Protein AF-A0A9E2AEK9-F1 (afdb_monomer)

Mean predicted aligned error: 6.86 Å

Sequence (95 aa):
GICYMVDDKMCVGTMINKESGEPYLMARIGEELFIKNQHRKGCALMNFTGRPMKGFAFITPVGMDSDEDLAFWIDQALAYNPLAKKSKKRAKKKS

Radius of gyration: 13.86 Å; Cα contacts (8 Å, |Δi|>4): 154; chains: 1; bounding box: 45×31×32 Å

Structure (mmCIF, N/CA/C/O backbone):
data_AF-A0A9E2AEK9-F1
#
_entry.id   AF-A0A9E2AEK9-F1
#
loop_
_atom_site.group_PDB
_atom_site.id
_atom_site.type_symbol
_atom_site.label_atom_id
_atom_site.label_alt_id
_atom_site.label_comp_id
_atom_site.label_asym_id
_atom_site.label_entity_id
_atom_site.label_seq_id
_atom_site.pdbx_PDB_ins_code
_atom_site.Cartn_x
_atom_site.Cartn_y
_atom_site.Cartn_z
_atom_site.occupancy
_atom_site.B_iso_or_equiv
_atom_site.auth_seq_id
_atom_site.auth_comp_id
_atom_site.aut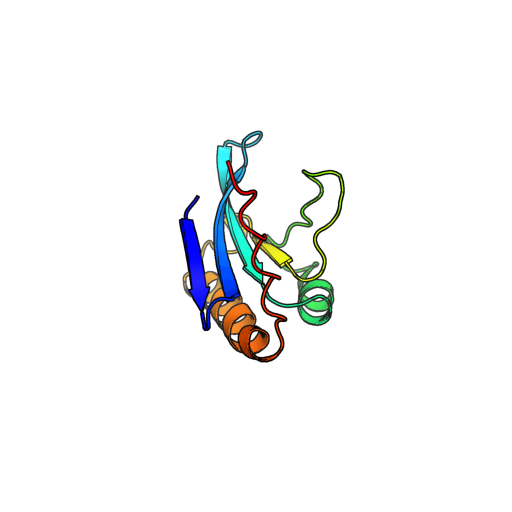h_asym_id
_atom_site.auth_atom_id
_atom_site.pdbx_PDB_model_num
ATOM 1 N N . GLY A 1 1 ? -11.006 1.931 -11.838 1.00 74.69 1 GLY A N 1
ATOM 2 C CA . GLY A 1 1 ? -10.275 1.276 -10.745 1.00 74.69 1 GLY A CA 1
ATOM 3 C C . GLY A 1 1 ? -11.246 0.534 -9.858 1.00 74.69 1 GLY A C 1
ATOM 4 O O . GLY A 1 1 ? -12.397 0.955 -9.793 1.00 74.69 1 GLY A O 1
ATOM 5 N N . ILE A 1 2 ? -10.809 -0.556 -9.229 1.00 85.31 2 ILE A N 1
ATOM 6 C CA . ILE A 1 2 ? -11.618 -1.385 -8.321 1.00 85.31 2 ILE A CA 1
ATOM 7 C C . ILE A 1 2 ? -11.159 -1.117 -6.886 1.00 85.31 2 ILE A C 1
ATOM 9 O O . ILE A 1 2 ? -9.981 -0.877 -6.657 1.00 85.31 2 ILE A O 1
ATOM 13 N N . CYS A 1 3 ? -12.073 -1.127 -5.920 1.00 88.88 3 CYS A N 1
ATOM 14 C CA . CYS A 1 3 ? -11.762 -0.890 -4.513 1.00 88.88 3 CYS A CA 1
ATOM 15 C C . CYS A 1 3 ? -12.240 -2.073 -3.671 1.00 88.88 3 CYS A C 1
ATOM 17 O O . CYS A 1 3 ? -13.402 -2.465 -3.772 1.00 88.88 3 CYS A O 1
ATOM 19 N N . TYR A 1 4 ? -11.355 -2.602 -2.832 1.00 90.12 4 TYR A N 1
ATOM 20 C CA . TYR A 1 4 ? -11.619 -3.711 -1.929 1.00 90.12 4 TYR A CA 1
ATOM 21 C C . TYR A 1 4 ? -11.737 -3.201 -0.497 1.00 90.12 4 TYR A C 1
ATOM 23 O O . TYR A 1 4 ? -10.854 -2.520 0.042 1.00 90.12 4 TYR A O 1
ATOM 31 N N . MET A 1 5 ? -12.866 -3.540 0.112 1.00 89.44 5 MET A N 1
ATOM 32 C CA . MET A 1 5 ? -13.236 -3.105 1.449 1.00 89.44 5 MET A CA 1
ATOM 33 C C . MET A 1 5 ? -13.178 -4.296 2.405 1.00 89.44 5 MET A C 1
ATOM 35 O O . MET A 1 5 ? -13.718 -5.353 2.096 1.00 89.44 5 MET A O 1
ATOM 39 N N . VAL A 1 6 ? -12.583 -4.104 3.579 1.00 88.62 6 VAL A N 1
ATOM 40 C CA . VAL A 1 6 ? -12.556 -5.072 4.683 1.00 88.62 6 VAL A CA 1
ATOM 41 C C . VAL A 1 6 ? -13.051 -4.350 5.934 1.00 88.62 6 VAL 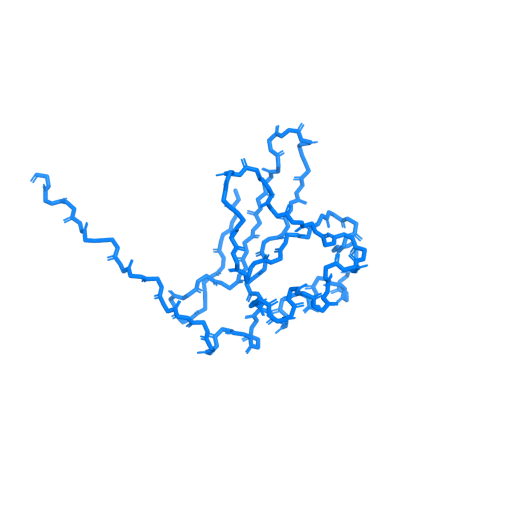A C 1
ATOM 43 O O . VAL A 1 6 ? -12.568 -3.267 6.258 1.00 88.62 6 VAL A O 1
ATOM 46 N N . ASP A 1 7 ? -14.057 -4.886 6.623 1.00 87.19 7 ASP A N 1
ATOM 47 C CA . ASP A 1 7 ? -14.696 -4.244 7.787 1.00 87.19 7 ASP A CA 1
ATOM 48 C C . ASP A 1 7 ? -15.229 -2.818 7.523 1.00 87.19 7 ASP A C 1
ATOM 50 O O . ASP A 1 7 ? -15.093 -1.923 8.361 1.00 87.19 7 ASP A O 1
ATOM 54 N N . ASP A 1 8 ? -15.822 -2.568 6.349 1.00 84.62 8 ASP A N 1
ATOM 55 C CA . ASP A 1 8 ? -16.225 -1.230 5.865 1.00 84.62 8 ASP A CA 1
ATOM 56 C C . ASP A 1 8 ? -15.071 -0.215 5.739 1.00 84.62 8 ASP A C 1
ATOM 58 O O . ASP A 1 8 ? -15.294 1.001 5.693 1.00 84.62 8 ASP A O 1
ATOM 62 N N . LYS A 1 9 ? -13.823 -0.681 5.699 1.00 85.75 9 LYS A N 1
ATOM 63 C CA . LYS A 1 9 ? -12.632 0.147 5.507 1.00 85.75 9 LYS A CA 1
ATOM 64 C C . LYS A 1 9 ? -11.998 -0.214 4.177 1.00 85.75 9 LYS A C 1
ATOM 66 O O . LYS A 1 9 ? -11.893 -1.383 3.834 1.00 85.75 9 LYS A O 1
ATOM 71 N N . MET A 1 10 ? -11.554 0.792 3.434 1.00 86.88 10 MET A N 1
ATOM 72 C CA . MET A 1 10 ? -10.760 0.532 2.238 1.00 86.88 10 MET A CA 1
ATOM 73 C C . MET A 1 10 ? -9.420 -0.074 2.656 1.00 86.88 10 MET A C 1
ATOM 75 O O . MET A 1 10 ? -8.725 0.523 3.485 1.00 86.88 10 MET A O 1
ATOM 79 N N . CYS A 1 11 ? -9.119 -1.249 2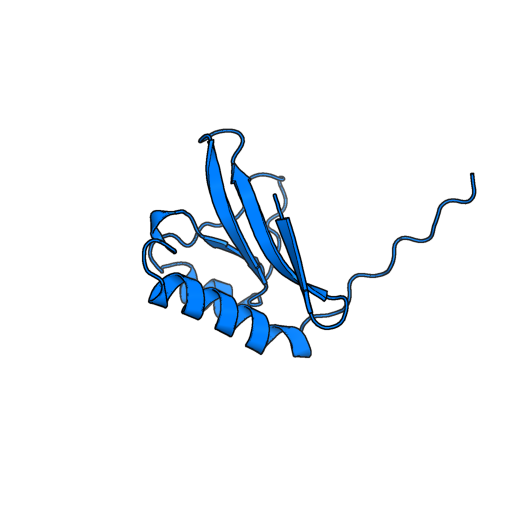.106 1.00 90.56 11 CYS A N 1
ATOM 80 C CA . CYS A 1 11 ? -7.901 -2.006 2.374 1.00 90.56 11 CYS A CA 1
ATOM 81 C C . CYS A 1 11 ? -6.940 -1.882 1.186 1.00 90.56 11 CYS A C 1
ATOM 83 O O . CYS A 1 11 ? -5.839 -1.351 1.337 1.00 90.56 11 CYS A O 1
ATOM 85 N N . VAL A 1 12 ? -7.396 -2.258 -0.013 1.00 92.06 12 VAL A N 1
ATOM 86 C CA . VAL A 1 12 ? -6.628 -2.125 -1.258 1.00 92.06 12 VAL A CA 1
ATOM 87 C C . VAL A 1 12 ? -7.517 -1.637 -2.398 1.00 92.06 12 VAL A C 1
ATOM 89 O O . VAL A 1 12 ? -8.730 -1.834 -2.389 1.00 92.06 12 VAL A O 1
ATOM 92 N N . GLY A 1 13 ? -6.935 -1.002 -3.407 1.00 91.25 13 GLY A N 1
ATOM 93 C CA . GLY A 1 13 ? -7.648 -0.601 -4.611 1.00 91.25 13 GLY A CA 1
ATOM 94 C C . GLY A 1 13 ? -6.726 -0.535 -5.815 1.00 91.25 13 GLY A C 1
ATOM 95 O O . GLY A 1 13 ? -5.556 -0.214 -5.689 1.00 91.25 13 GLY A O 1
ATOM 96 N N . THR A 1 14 ? -7.245 -0.829 -6.996 1.00 90.75 14 THR A N 1
ATOM 97 C CA . THR A 1 14 ? -6.525 -0.673 -8.257 1.00 90.75 14 THR A CA 1
ATOM 98 C C . THR A 1 14 ? -6.960 0.616 -8.928 1.00 90.75 14 THR A C 1
ATOM 100 O O . THR A 1 14 ? -8.143 0.968 -8.958 1.00 90.75 14 THR A O 1
ATOM 103 N N . MET A 1 15 ? -6.018 1.346 -9.501 1.00 88.25 15 MET A N 1
ATOM 104 C CA . MET A 1 15 ? -6.301 2.544 -10.277 1.00 88.25 15 MET A CA 1
ATOM 105 C C . MET A 1 15 ? -5.380 2.617 -11.479 1.00 88.25 15 MET A C 1
ATOM 107 O O . MET A 1 15 ? -4.324 2.013 -11.480 1.00 88.25 15 MET A O 1
ATOM 111 N N . ILE A 1 16 ? -5.793 3.332 -12.516 1.00 87.38 16 ILE A N 1
ATOM 112 C CA . ILE A 1 16 ? -4.949 3.561 -13.686 1.00 87.38 16 ILE A CA 1
ATOM 113 C C . ILE A 1 16 ? -4.466 4.997 -13.584 1.00 87.38 16 ILE A C 1
ATOM 115 O O . ILE A 1 16 ? -5.284 5.909 -13.405 1.00 87.38 16 ILE A O 1
ATOM 119 N N . ASN A 1 17 ? -3.154 5.191 -13.650 1.00 82.06 17 ASN A N 1
ATOM 120 C CA . ASN A 1 17 ? -2.587 6.523 -13.729 1.00 82.06 17 ASN A CA 1
ATOM 121 C C . ASN A 1 17 ? -2.975 7.135 -15.084 1.00 82.06 17 ASN A C 1
ATOM 123 O O . ASN A 1 17 ? -2.731 6.545 -16.131 1.00 82.06 17 ASN A O 1
ATOM 127 N N . LYS A 1 18 ? -3.617 8.307 -15.072 1.00 80.38 18 LYS A N 1
ATOM 128 C CA . LYS A 1 18 ? -4.100 8.961 -16.298 1.00 80.38 18 LYS A CA 1
ATOM 129 C C . LYS A 1 18 ? -2.980 9.546 -17.155 1.00 80.38 18 LYS A C 1
ATOM 131 O O . LYS A 1 18 ? -3.206 9.742 -18.341 1.00 80.38 18 LYS A O 1
ATOM 136 N N . GLU A 1 19 ? -1.823 9.841 -16.569 1.00 80.62 19 GLU A N 1
ATOM 137 C CA . GLU A 1 19 ? -0.680 10.372 -17.315 1.00 80.62 19 GLU A CA 1
ATOM 138 C C . GLU A 1 19 ? 0.126 9.270 -17.994 1.00 80.62 19 GLU A C 1
ATOM 140 O O . GLU A 1 19 ? 0.403 9.369 -19.183 1.00 80.62 19 GLU A O 1
ATOM 145 N N . SER A 1 20 ? 0.491 8.218 -17.252 1.00 80.94 20 SER A N 1
ATOM 146 C CA . SER A 1 20 ? 1.301 7.118 -17.791 1.00 80.94 20 SER A CA 1
ATOM 147 C C . SER A 1 20 ? 0.474 6.000 -18.432 1.00 80.94 20 SER A C 1
ATOM 149 O O . SER A 1 20 ? 1.011 5.210 -19.199 1.00 80.94 20 SER A O 1
ATOM 151 N N . GLY A 1 21 ? -0.826 5.908 -18.137 1.00 85.12 21 GLY A N 1
ATOM 152 C CA . GLY A 1 21 ? -1.693 4.818 -18.601 1.00 85.12 21 GLY A CA 1
ATOM 153 C C . GLY A 1 21 ? -1.481 3.489 -17.866 1.00 85.12 21 GLY A C 1
ATOM 154 O O . GLY A 1 21 ? -2.098 2.487 -18.219 1.00 85.12 21 GLY A O 1
ATOM 155 N N . GLU A 1 22 ? -0.637 3.463 -16.837 1.00 87.00 22 GLU A N 1
ATOM 156 C CA . GLU A 1 22 ? -0.239 2.234 -16.150 1.00 87.00 22 GLU A CA 1
ATOM 157 C C . GLU A 1 22 ? -1.156 1.885 -14.962 1.00 87.00 22 GLU A C 1
ATOM 159 O O . GLU A 1 22 ? -1.673 2.783 -14.281 1.00 87.00 22 GLU A O 1
ATOM 164 N N . PRO A 1 23 ? -1.345 0.585 -14.662 1.00 88.50 23 PRO A N 1
ATOM 165 C CA . PRO A 1 23 ? -2.096 0.140 -13.497 1.00 88.50 23 PRO A CA 1
ATOM 166 C C . PRO A 1 23 ? -1.259 0.286 -12.223 1.00 88.50 23 PRO A C 1
ATOM 168 O O . PRO A 1 23 ? -0.138 -0.195 -12.125 1.00 88.50 23 PRO A O 1
ATOM 171 N N . TYR A 1 24 ? -1.820 0.962 -11.232 1.00 90.06 24 TYR A N 1
ATOM 172 C CA . TYR A 1 24 ? -1.235 1.183 -9.920 1.00 90.06 24 TYR A CA 1
ATOM 173 C C . TYR A 1 24 ? -2.105 0.490 -8.875 1.00 90.06 24 TYR A C 1
ATOM 175 O O . TYR A 1 24 ? -3.339 0.581 -8.907 1.00 90.06 24 TYR A O 1
ATOM 183 N N . LEU A 1 25 ? -1.462 -0.160 -7.913 1.00 90.62 25 LEU A N 1
ATOM 184 C CA . LEU A 1 25 ? -2.120 -0.688 -6.728 1.00 90.62 25 LEU A CA 1
ATOM 185 C C . LEU A 1 25 ? -1.979 0.322 -5.587 1.00 90.62 25 LEU A C 1
ATOM 187 O O . LEU A 1 25 ? -0.895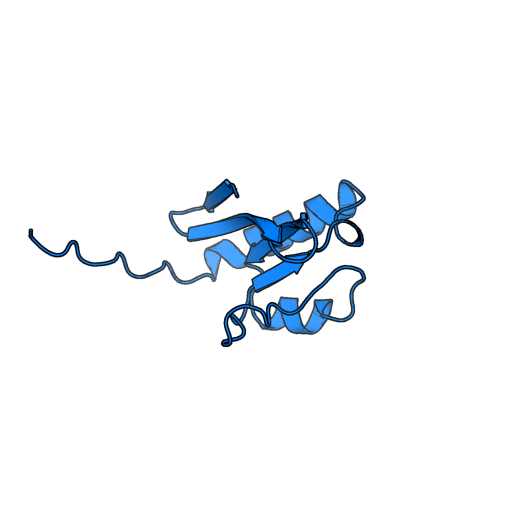 0.783 -5.261 1.00 90.62 25 LEU A O 1
ATOM 191 N N . MET A 1 26 ? -3.094 0.682 -4.975 1.00 90.19 26 MET A N 1
ATOM 192 C CA . MET A 1 26 ? -3.176 1.520 -3.791 1.00 90.19 26 MET A CA 1
ATOM 193 C C . MET A 1 26 ? -3.429 0.616 -2.587 1.00 90.19 26 MET A C 1
ATOM 195 O O . MET A 1 26 ? -4.513 0.049 -2.466 1.00 90.19 26 MET A O 1
ATOM 199 N N . ALA A 1 27 ? -2.454 0.492 -1.691 1.00 91.19 27 ALA A N 1
ATOM 200 C CA . ALA A 1 27 ? -2.550 -0.343 -0.496 1.00 91.19 27 ALA A CA 1
ATOM 201 C C . ALA A 1 27 ? -2.532 0.515 0.773 1.00 91.19 27 ALA A C 1
ATOM 203 O O . ALA A 1 27 ? -1.682 1.394 0.946 1.00 91.19 27 ALA A O 1
ATOM 204 N N . ARG A 1 28 ? -3.475 0.276 1.687 1.00 90.25 28 ARG A N 1
ATOM 205 C CA . ARG A 1 28 ? -3.563 1.002 2.958 1.00 90.25 28 ARG A CA 1
ATOM 206 C C . ARG A 1 28 ? -2.729 0.316 4.036 1.00 90.25 28 ARG A C 1
ATOM 208 O O . ARG A 1 28 ? -3.257 -0.465 4.816 1.00 90.25 28 ARG A O 1
ATOM 215 N N . ILE A 1 29 ? -1.446 0.656 4.109 1.00 90.56 29 ILE A N 1
ATOM 216 C CA . ILE A 1 29 ? -0.483 0.018 5.027 1.00 90.56 29 ILE A CA 1
ATOM 217 C C . ILE A 1 29 ? -0.128 0.869 6.261 1.00 90.56 29 ILE A C 1
ATOM 219 O O . ILE A 1 29 ? 0.557 0.398 7.160 1.00 90.56 29 ILE A O 1
ATOM 223 N N . GLY A 1 30 ? -0.573 2.128 6.329 1.00 88.12 30 GLY A N 1
ATOM 224 C CA . GLY A 1 30 ? -0.208 3.049 7.414 1.00 88.12 30 GLY A CA 1
ATOM 225 C C . GLY A 1 30 ? 1.114 3.795 7.178 1.00 88.12 30 GLY A C 1
ATOM 226 O O . GLY A 1 30 ? 1.904 3.446 6.305 1.00 88.12 30 GLY A O 1
ATOM 227 N N . GLU A 1 31 ? 1.325 4.900 7.903 1.00 86.56 31 GLU A N 1
ATOM 228 C CA . GLU A 1 31 ? 2.448 5.834 7.670 1.00 86.56 31 GLU A CA 1
ATOM 229 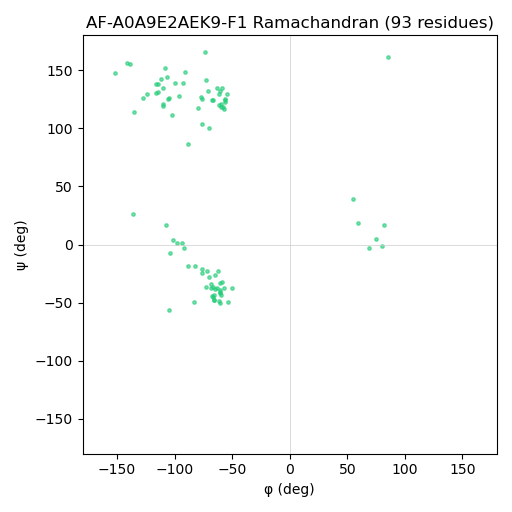C C . GLU A 1 31 ? 3.802 5.203 8.032 1.00 86.56 31 GLU A C 1
ATOM 231 O O . GLU A 1 31 ? 4.768 5.363 7.295 1.00 86.56 31 GLU A O 1
ATOM 236 N N . GLU A 1 32 ? 3.862 4.404 9.098 1.00 85.69 32 GLU A N 1
ATOM 237 C CA . GLU A 1 32 ? 5.099 3.744 9.535 1.00 85.69 32 GLU A CA 1
ATOM 238 C C . GLU A 1 32 ? 5.605 2.704 8.529 1.00 85.69 32 GLU A C 1
ATOM 240 O O . GLU A 1 32 ? 6.780 2.706 8.159 1.00 85.69 32 GLU A O 1
ATOM 245 N N . LEU A 1 33 ? 4.718 1.821 8.056 1.00 85.75 33 LEU A N 1
ATOM 246 C CA . LEU A 1 33 ? 5.072 0.821 7.047 1.00 85.75 33 LEU A CA 1
ATOM 247 C C . LEU A 1 33 ? 5.370 1.469 5.700 1.00 85.75 33 LEU A C 1
ATOM 249 O O . LEU A 1 33 ? 6.263 1.001 4.995 1.00 85.75 33 LEU A O 1
ATOM 253 N N . PHE A 1 34 ? 4.677 2.557 5.367 1.00 86.44 34 PHE A N 1
ATOM 254 C CA . PHE A 1 34 ? 4.994 3.349 4.191 1.00 86.44 34 PHE A CA 1
ATOM 255 C C . PHE A 1 34 ? 6.418 3.917 4.262 1.00 86.44 34 PHE A C 1
ATOM 257 O O . PHE A 1 34 ? 7.197 3.680 3.349 1.00 86.44 34 PHE A O 1
ATOM 264 N N . ILE A 1 35 ? 6.809 4.566 5.364 1.00 85.25 35 ILE A N 1
ATOM 265 C CA . ILE A 1 35 ? 8.166 5.119 5.540 1.00 85.25 35 ILE A CA 1
ATOM 266 C C . ILE A 1 35 ? 9.233 4.018 5.470 1.00 85.25 35 ILE A C 1
ATOM 268 O O . ILE A 1 35 ? 10.289 4.218 4.871 1.00 85.25 35 ILE A O 1
ATOM 272 N N . LYS A 1 36 ? 8.961 2.835 6.036 1.00 87.00 36 LYS A N 1
ATOM 273 C CA . LYS A 1 36 ? 9.874 1.682 5.946 1.00 87.00 36 LYS A CA 1
ATOM 274 C C . LYS A 1 36 ? 10.034 1.169 4.513 1.00 87.00 36 LYS A C 1
ATOM 276 O O . LYS A 1 36 ? 11.135 0.796 4.125 1.00 87.00 36 LYS A O 1
ATOM 281 N N . ASN A 1 37 ? 8.957 1.169 3.728 1.00 84.75 37 ASN A N 1
ATOM 282 C CA . ASN A 1 37 ? 8.934 0.608 2.375 1.00 84.75 37 ASN A CA 1
ATOM 283 C C . ASN A 1 37 ? 9.030 1.661 1.257 1.00 84.75 37 ASN A C 1
ATOM 285 O O . ASN A 1 37 ? 8.983 1.293 0.088 1.00 84.75 37 ASN A O 1
ATOM 289 N N . GLN A 1 38 ? 9.196 2.950 1.568 1.00 82.06 38 GLN A N 1
ATOM 290 C CA . GLN A 1 38 ? 9.291 4.020 0.562 1.00 82.06 38 GLN A CA 1
ATOM 291 C C . GLN A 1 38 ? 10.504 3.860 -0.368 1.00 82.06 38 GLN A C 1
ATOM 293 O O . GLN A 1 38 ? 10.501 4.368 -1.480 1.00 82.06 38 GLN A O 1
ATOM 298 N N . HIS A 1 39 ? 11.534 3.140 0.088 1.00 83.69 39 HIS A N 1
ATOM 299 C CA . HIS A 1 39 ? 12.728 2.821 -0.696 1.00 83.69 39 HIS A CA 1
ATOM 300 C C . HIS A 1 39 ? 12.610 1.488 -1.454 1.00 83.69 39 HIS A C 1
ATOM 302 O O . HIS A 1 39 ? 13.533 1.110 -2.174 1.00 83.69 39 HIS A O 1
ATOM 308 N N . ARG A 1 40 ? 11.505 0.744 -1.286 1.00 84.06 40 ARG A N 1
ATOM 309 C CA . ARG A 1 40 ? 11.277 -0.515 -2.001 1.00 84.06 40 ARG A CA 1
ATOM 310 C C . ARG A 1 40 ? 10.960 -0.214 -3.465 1.00 84.06 40 ARG A C 1
ATOM 312 O O . ARG A 1 40 ? 10.241 0.734 -3.781 1.00 84.06 40 ARG A O 1
ATOM 319 N N . LYS A 1 41 ? 11.482 -1.052 -4.360 1.00 81.88 41 LYS A N 1
ATOM 320 C CA . LYS A 1 41 ? 11.245 -0.951 -5.802 1.00 81.88 41 LYS A CA 1
ATOM 321 C C . LYS A 1 41 ? 9.739 -0.937 -6.093 1.00 81.88 41 LYS A C 1
ATOM 323 O O . LYS A 1 41 ? 9.000 -1.778 -5.593 1.00 81.88 41 LYS A O 1
ATOM 328 N N . GLY A 1 42 ? 9.300 0.042 -6.881 1.00 81.31 42 GLY A N 1
ATOM 329 C CA . GLY A 1 42 ? 7.901 0.208 -7.274 1.00 81.31 42 GLY A CA 1
ATOM 330 C C . GLY A 1 42 ? 6.999 0.878 -6.235 1.00 81.31 42 GLY A C 1
ATOM 331 O O . GLY A 1 42 ? 5.839 1.120 -6.545 1.00 81.31 42 GLY A O 1
ATOM 332 N N . CYS A 1 43 ? 7.504 1.242 -5.051 1.00 86.50 43 CYS A N 1
ATOM 333 C CA . CYS A 1 43 ? 6.765 2.079 -4.110 1.00 86.50 43 CYS A CA 1
ATOM 334 C C . CYS A 1 43 ? 6.864 3.553 -4.532 1.00 86.50 43 CYS A C 1
ATOM 336 O O . CYS A 1 43 ? 7.943 4.140 -4.575 1.00 86.50 43 CYS A O 1
ATOM 338 N N . ALA A 1 44 ? 5.726 4.152 -4.852 1.00 79.06 44 ALA A N 1
ATOM 339 C CA . ALA A 1 44 ? 5.578 5.535 -5.256 1.00 79.06 44 ALA A CA 1
ATOM 340 C C . ALA A 1 44 ? 4.828 6.337 -4.184 1.00 79.06 44 ALA A C 1
ATOM 342 O O . ALA A 1 44 ? 3.856 5.888 -3.569 1.00 79.06 44 ALA A O 1
ATOM 343 N N . LEU A 1 45 ? 5.263 7.580 -3.994 1.00 70.94 45 LEU A N 1
ATOM 344 C CA . LEU A 1 45 ? 4.504 8.598 -3.278 1.00 70.94 45 LEU A CA 1
ATOM 345 C C . LEU A 1 45 ? 3.394 9.114 -4.197 1.00 70.94 45 LEU A C 1
ATOM 347 O O . LEU A 1 45 ? 3.678 9.614 -5.287 1.00 70.94 45 LEU A O 1
ATOM 351 N N . MET A 1 46 ? 2.131 9.068 -3.762 1.00 67.25 46 MET A N 1
ATOM 352 C CA . MET A 1 46 ? 1.086 9.797 -4.490 1.00 67.25 46 MET A CA 1
ATOM 353 C C . MET A 1 46 ? 1.286 11.294 -4.301 1.00 67.25 46 MET A C 1
ATOM 355 O O . MET A 1 46 ? 0.882 11.865 -3.288 1.00 67.25 46 MET A O 1
ATOM 359 N N . ASN A 1 47 ? 1.873 11.941 -5.299 1.00 59.84 47 ASN A N 1
ATOM 360 C CA . ASN A 1 47 ? 1.939 13.398 -5.353 1.00 59.84 47 ASN A CA 1
ATOM 361 C C . ASN A 1 47 ? 0.838 14.006 -6.247 1.00 59.84 47 ASN A C 1
ATOM 363 O O . ASN A 1 47 ? 0.752 15.217 -6.410 1.00 59.84 47 ASN A O 1
ATOM 367 N N . PHE A 1 48 ? -0.036 13.175 -6.825 1.00 53.53 48 PHE A N 1
ATOM 368 C CA . PHE A 1 48 ? -0.860 13.593 -7.962 1.00 53.53 48 PHE A CA 1
ATOM 369 C C . PHE A 1 48 ? -2.053 14.502 -7.618 1.00 53.53 48 PHE A C 1
ATOM 371 O O . PHE A 1 48 ? -2.554 15.230 -8.466 1.00 53.53 48 PHE A O 1
ATOM 378 N N . THR A 1 49 ? -2.519 14.502 -6.368 1.00 55.66 49 THR A N 1
ATOM 379 C CA . THR A 1 49 ? -3.694 15.284 -5.933 1.00 55.66 49 THR A CA 1
ATOM 380 C C . THR A 1 49 ? -3.343 16.492 -5.057 1.00 55.66 49 THR A C 1
ATOM 382 O O . THR A 1 49 ? -4.206 17.010 -4.350 1.00 55.66 49 THR A O 1
ATOM 385 N N . GLY A 1 50 ? -2.078 16.934 -5.047 1.00 54.97 50 GLY A N 1
ATOM 386 C CA . GLY A 1 50 ? -1.617 18.104 -4.279 1.00 54.97 50 GLY A CA 1
ATOM 387 C C . GLY A 1 50 ? -1.625 17.931 -2.752 1.00 54.97 50 GLY A C 1
ATOM 388 O O . GLY A 1 50 ? -1.206 18.826 -2.022 1.00 54.97 50 GLY A O 1
ATOM 389 N N . ARG A 1 51 ? -2.088 16.781 -2.243 1.00 58.53 51 ARG A N 1
ATOM 390 C CA . ARG A 1 51 ? -1.993 16.388 -0.833 1.00 58.53 51 ARG A CA 1
ATOM 391 C C . ARG A 1 51 ? -1.538 14.933 -0.745 1.00 58.53 51 ARG A C 1
ATOM 393 O O . ARG A 1 51 ? -2.312 14.063 -1.152 1.00 58.53 51 ARG A O 1
ATOM 400 N N . PRO A 1 52 ? -0.338 14.654 -0.208 1.00 62.31 52 PRO A N 1
ATOM 401 C CA . PRO A 1 52 ? 0.091 13.286 0.031 1.00 62.31 52 PRO A CA 1
ATOM 402 C C . PRO A 1 52 ? -0.876 12.624 1.017 1.00 62.31 52 PRO A C 1
ATOM 404 O O . PRO A 1 52 ? -1.083 13.101 2.138 1.00 62.31 52 PRO A O 1
ATOM 407 N N . MET A 1 53 ? -1.513 11.536 0.584 1.00 69.31 53 MET A N 1
ATOM 408 C CA . MET A 1 53 ? -2.368 10.742 1.458 1.00 69.31 53 MET A CA 1
ATOM 409 C C . MET A 1 53 ? -1.488 9.895 2.369 1.00 69.31 53 MET A C 1
ATOM 411 O O . MET A 1 53 ? -0.925 8.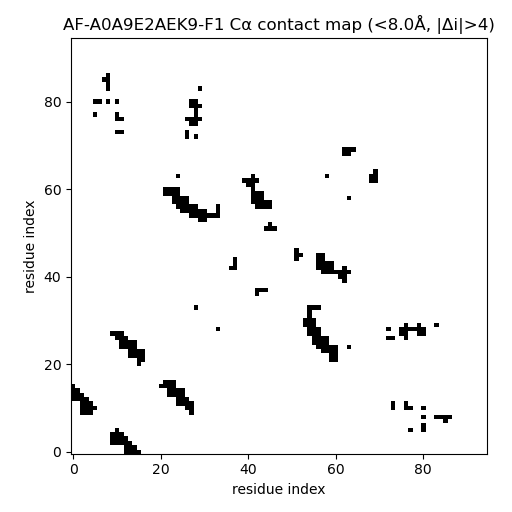884 1.957 1.00 69.31 53 MET A O 1
ATOM 415 N N . LYS A 1 54 ? -1.376 10.323 3.626 1.00 72.81 54 LYS A N 1
ATOM 416 C CA . LYS A 1 54 ? -0.606 9.609 4.642 1.00 72.81 54 LYS A CA 1
ATOM 417 C C . LYS A 1 54 ? -1.162 8.202 4.860 1.00 72.81 54 LYS A C 1
ATOM 419 O O . LYS A 1 54 ? -2.367 8.023 5.044 1.00 72.81 54 LYS A O 1
ATOM 424 N N . GLY A 1 55 ? -0.263 7.223 4.867 1.00 80.44 55 GLY A N 1
ATOM 425 C CA . GLY A 1 55 ? -0.571 5.824 5.154 1.00 80.44 55 GLY A CA 1
ATOM 426 C C . GLY A 1 55 ? -1.135 5.003 3.997 1.00 80.44 55 GLY A C 1
ATOM 427 O O . GLY A 1 55 ? -1.682 3.926 4.236 1.00 80.44 55 GLY A O 1
ATOM 428 N N . PHE A 1 56 ? -0.985 5.488 2.765 1.00 86.19 56 PHE A N 1
ATOM 429 C CA . PHE A 1 56 ? -1.236 4.711 1.557 1.00 86.19 56 PHE A CA 1
ATOM 430 C C . PHE A 1 56 ? 0.059 4.551 0.768 1.00 86.19 56 PHE A C 1
ATOM 432 O O . PHE A 1 56 ? 0.752 5.534 0.513 1.00 86.19 56 PHE A O 1
ATOM 439 N N . ALA A 1 57 ? 0.359 3.317 0.376 1.00 88.38 57 ALA A N 1
ATOM 440 C CA . ALA A 1 57 ? 1.394 3.013 -0.596 1.00 88.38 57 ALA A CA 1
ATOM 441 C C . ALA A 1 57 ? 0.776 2.945 -1.989 1.00 88.38 57 ALA A C 1
ATOM 443 O O . ALA A 1 57 ? -0.315 2.393 -2.156 1.00 88.38 57 ALA A O 1
ATOM 444 N N . PHE A 1 58 ? 1.482 3.496 -2.973 1.00 89.00 58 PHE A N 1
ATOM 445 C CA . PHE A 1 58 ? 1.145 3.348 -4.383 1.00 89.00 58 PHE A CA 1
ATOM 446 C C . PHE A 1 58 ? 2.201 2.470 -5.008 1.00 89.00 58 PHE A C 1
ATOM 448 O O . PHE A 1 58 ? 3.379 2.787 -4.942 1.00 89.00 58 PHE A O 1
ATOM 455 N N . ILE A 1 59 ? 1.782 1.355 -5.572 1.00 90.69 59 ILE A N 1
ATOM 456 C CA . ILE A 1 59 ? 2.665 0.345 -6.108 1.00 90.69 59 ILE A CA 1
ATOM 457 C C . ILE A 1 59 ? 2.513 0.393 -7.621 1.00 90.69 59 ILE A C 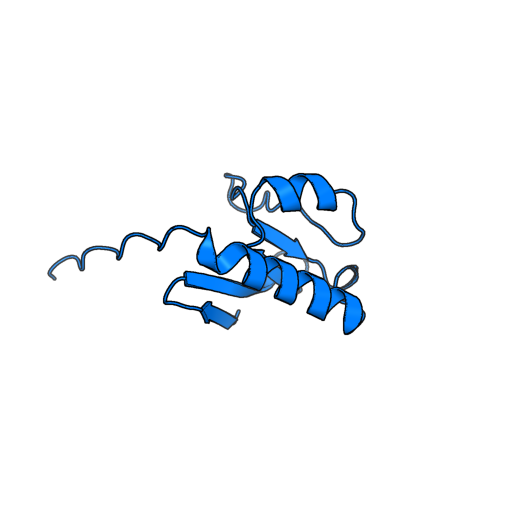1
ATOM 459 O O . ILE A 1 59 ? 1.408 0.237 -8.145 1.00 90.69 59 ILE A O 1
ATOM 463 N N . THR A 1 60 ? 3.609 0.682 -8.313 1.00 90.81 60 THR A N 1
ATOM 464 C CA . THR A 1 60 ? 3.678 0.627 -9.776 1.00 90.81 60 THR A CA 1
ATOM 465 C C . THR A 1 60 ? 3.709 -0.832 -10.241 1.00 90.81 60 THR A C 1
ATOM 467 O O . THR A 1 60 ? 4.003 -1.710 -9.427 1.00 90.81 60 THR A O 1
ATOM 470 N N . PRO A 1 61 ? 3.480 -1.129 -11.535 1.00 88.69 61 PRO A N 1
ATOM 471 C CA . PRO A 1 61 ? 3.543 -2.500 -12.053 1.00 88.69 61 PRO A CA 1
ATOM 472 C C . PRO A 1 61 ? 4.826 -3.239 -11.657 1.00 88.69 61 PRO A C 1
ATOM 474 O O . PRO A 1 61 ? 4.786 -4.397 -11.271 1.00 88.69 61 PRO A O 1
ATOM 477 N N . VAL A 1 62 ? 5.953 -2.526 -11.626 1.00 88.94 62 VAL A N 1
ATOM 478 C CA . VAL A 1 62 ? 7.270 -3.068 -11.262 1.00 88.94 62 VAL A CA 1
ATOM 479 C C . VAL A 1 62 ? 7.351 -3.533 -9.799 1.00 88.94 62 VAL A C 1
ATOM 481 O O . VAL A 1 62 ? 8.185 -4.371 -9.472 1.00 88.94 62 VAL A O 1
ATOM 484 N N . GLY A 1 63 ? 6.535 -2.969 -8.905 1.00 86.69 63 GLY A N 1
ATOM 485 C CA . GLY A 1 63 ? 6.477 -3.348 -7.488 1.00 86.69 63 GLY A CA 1
ATOM 486 C C . GLY A 1 63 ? 5.419 -4.402 -7.163 1.00 86.69 63 GLY A C 1
ATOM 487 O O . GLY A 1 63 ? 5.250 -4.719 -5.989 1.00 86.69 63 GLY A O 1
ATOM 488 N N . MET A 1 64 ? 4.691 -4.885 -8.172 1.00 87.75 64 MET A N 1
ATOM 489 C CA . MET A 1 64 ? 3.690 -5.956 -8.086 1.00 87.75 64 MET A CA 1
ATOM 490 C C . MET A 1 64 ? 3.837 -6.949 -9.253 1.00 87.75 64 MET A C 1
ATOM 492 O O . MET A 1 64 ? 2.861 -7.552 -9.683 1.00 87.75 64 MET A O 1
ATOM 496 N N . ASP A 1 65 ? 5.052 -7.062 -9.796 1.00 88.69 65 ASP A N 1
ATOM 497 C CA . ASP A 1 65 ? 5.365 -7.894 -10.965 1.00 88.69 65 ASP A CA 1
ATOM 498 C C . ASP A 1 65 ? 5.297 -9.394 -10.631 1.00 88.69 65 ASP A C 1
ATOM 500 O O . ASP A 1 65 ? 4.983 -10.218 -11.484 1.00 88.69 65 ASP A O 1
ATOM 504 N N . SER A 1 66 ? 5.550 -9.740 -9.363 1.00 91.00 66 SER A N 1
ATOM 505 C CA . SER A 1 66 ? 5.433 -11.094 -8.830 1.00 91.00 66 SER A CA 1
ATOM 506 C C . SER A 1 66 ? 4.224 -11.239 -7.901 1.00 91.00 66 SER A C 1
ATOM 508 O O . SER A 1 66 ? 3.833 -10.297 -7.201 1.00 91.00 66 SER A O 1
ATOM 510 N N . ASP A 1 67 ? 3.678 -12.455 -7.833 1.00 90.12 67 ASP A N 1
ATOM 511 C CA . ASP A 1 67 ? 2.620 -12.804 -6.879 1.00 90.12 67 ASP A CA 1
ATOM 512 C C . ASP A 1 67 ? 3.072 -12.594 -5.425 1.00 90.12 67 ASP A C 1
ATOM 514 O O . ASP A 1 67 ? 2.271 -12.208 -4.578 1.00 90.12 67 ASP A O 1
ATOM 518 N N . GLU A 1 68 ? 4.361 -12.792 -5.137 1.00 91.19 68 GLU A N 1
ATOM 519 C CA . GLU A 1 68 ? 4.956 -12.587 -3.812 1.00 91.19 68 GLU A CA 1
ATOM 520 C C . GLU A 1 68 ? 4.960 -11.108 -3.413 1.00 91.19 68 GLU A C 1
ATOM 522 O O . GLU A 1 68 ? 4.597 -10.764 -2.287 1.00 91.19 68 GLU A O 1
ATOM 527 N N . ASP A 1 69 ? 5.329 -10.217 -4.337 1.00 90.31 69 ASP A N 1
ATOM 528 C CA . ASP A 1 69 ? 5.279 -8.777 -4.098 1.00 90.31 69 ASP A CA 1
ATOM 529 C C . ASP A 1 69 ? 3.834 -8.303 -3.928 1.00 90.31 69 ASP A C 1
ATOM 531 O O . ASP A 1 69 ? 3.533 -7.536 -3.011 1.00 90.31 69 ASP A O 1
ATOM 535 N N . LEU A 1 70 ? 2.919 -8.783 -4.775 1.00 89.88 70 LEU A N 1
ATOM 536 C CA . LEU A 1 70 ? 1.502 -8.456 -4.663 1.00 89.88 70 LEU A CA 1
ATOM 537 C C . LEU A 1 70 ? 0.919 -8.931 -3.322 1.00 89.88 70 LEU A C 1
ATOM 539 O O . LEU A 1 70 ? 0.271 -8.143 -2.625 1.00 89.88 70 LEU A O 1
ATOM 543 N N . ALA A 1 71 ? 1.177 -10.185 -2.943 1.00 92.56 71 ALA A N 1
ATOM 544 C CA . ALA A 1 71 ? 0.741 -10.764 -1.676 1.00 92.56 71 ALA A CA 1
ATOM 545 C C . ALA A 1 71 ? 1.306 -9.984 -0.488 1.00 92.56 71 ALA A C 1
ATOM 547 O O . ALA A 1 71 ? 0.551 -9.621 0.410 1.00 92.56 71 ALA A O 1
ATOM 548 N N . PHE A 1 72 ? 2.589 -9.610 -0.534 1.00 91.81 72 PHE A N 1
ATOM 549 C CA . PHE A 1 72 ? 3.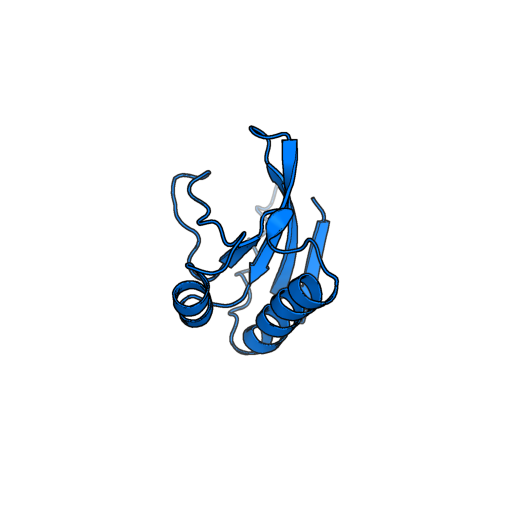210 -8.775 0.489 1.00 91.81 72 PHE A CA 1
ATOM 550 C C . PHE A 1 72 ? 2.420 -7.480 0.718 1.00 91.81 72 PHE A C 1
ATOM 552 O O . PHE A 1 72 ? 2.076 -7.157 1.851 1.00 91.81 72 PHE A O 1
ATOM 559 N N . TRP A 1 73 ? 2.070 -6.734 -0.332 1.00 90.69 73 TRP A N 1
ATOM 560 C CA . TRP A 1 73 ? 1.319 -5.484 -0.155 1.00 90.69 73 TRP A CA 1
ATOM 561 C C . TRP A 1 73 ? -0.099 -5.698 0.377 1.00 90.69 73 TRP A C 1
ATOM 563 O O . TRP A 1 73 ? -0.582 -4.884 1.174 1.00 90.69 73 TRP A O 1
ATOM 573 N N . ILE A 1 74 ? -0.759 -6.778 -0.044 1.00 91.69 74 ILE A N 1
ATOM 574 C CA . ILE A 1 74 ? -2.091 -7.152 0.440 1.00 91.69 74 ILE A CA 1
ATOM 575 C C . ILE A 1 74 ? -2.028 -7.518 1.926 1.00 91.69 74 ILE A C 1
ATOM 577 O O . ILE A 1 74 ? -2.805 -6.973 2.711 1.00 91.69 74 ILE A O 1
ATOM 581 N N . ASP A 1 75 ? -1.072 -8.350 2.332 1.00 92.88 75 ASP A N 1
ATOM 582 C CA . ASP A 1 75 ? -0.880 -8.770 3.722 1.00 92.88 75 ASP A CA 1
ATOM 583 C C . ASP A 1 75 ? -0.595 -7.579 4.632 1.00 92.88 75 ASP A C 1
ATOM 585 O O . ASP A 1 75 ? -1.187 -7.445 5.704 1.00 92.88 75 ASP A O 1
ATOM 589 N N . GLN A 1 76 ? 0.238 -6.642 4.175 1.00 91.56 76 GLN A N 1
ATOM 590 C CA . GLN A 1 76 ? 0.526 -5.416 4.916 1.00 91.56 76 GLN A CA 1
ATOM 591 C C . GLN A 1 76 ? -0.729 -4.546 5.087 1.00 91.56 76 GLN A C 1
ATOM 593 O O . GLN A 1 76 ? -0.932 -3.942 6.144 1.00 91.56 76 GLN A O 1
ATOM 598 N N . ALA A 1 77 ? -1.596 -4.484 4.072 1.00 91.94 77 ALA A N 1
ATOM 599 C CA . ALA A 1 77 ? -2.847 -3.736 4.149 1.00 91.94 77 ALA A CA 1
ATOM 600 C C . ALA A 1 77 ? -3.886 -4.421 5.050 1.00 91.94 77 ALA A C 1
ATOM 602 O O . ALA A 1 77 ? -4.609 -3.747 5.791 1.00 91.94 77 ALA A O 1
ATOM 603 N N . LEU A 1 78 ? -3.942 -5.755 5.031 1.00 91.50 78 LEU A N 1
ATOM 604 C CA . LEU A 1 78 ? -4.794 -6.554 5.911 1.00 91.50 78 LEU A CA 1
ATOM 605 C C . LEU A 1 78 ? -4.344 -6.440 7.369 1.00 91.50 78 LEU A C 1
ATOM 607 O O . LEU A 1 78 ? -5.171 -6.172 8.239 1.00 91.50 78 LEU A O 1
ATOM 611 N N . ALA A 1 79 ? -3.040 -6.538 7.629 1.00 91.38 79 ALA A N 1
ATOM 612 C CA . ALA A 1 79 ? -2.457 -6.368 8.957 1.00 91.38 79 ALA A CA 1
ATOM 613 C C . ALA A 1 79 ? -2.729 -4.968 9.536 1.00 91.38 79 ALA A C 1
ATOM 615 O O . ALA A 1 79 ? -2.935 -4.816 10.741 1.00 91.38 79 ALA A O 1
ATOM 616 N N . TYR A 1 80 ? -2.787 -3.938 8.685 1.00 90.62 80 TYR A N 1
ATOM 617 C CA . TYR A 1 80 ? -3.128 -2.576 9.100 1.00 90.62 80 TYR A CA 1
ATOM 618 C C . TYR A 1 80 ? -4.645 -2.324 9.229 1.00 90.62 80 TYR A C 1
ATOM 620 O O . TYR A 1 80 ? -5.062 -1.385 9.917 1.00 90.62 80 TYR A O 1
ATOM 628 N N . ASN A 1 81 ? -5.510 -3.147 8.625 1.00 89.31 81 ASN A N 1
ATOM 629 C CA . ASN A 1 81 ? -6.960 -2.919 8.614 1.00 89.31 81 ASN A CA 1
ATOM 630 C C . ASN A 1 81 ? -7.617 -2.809 10.014 1.00 89.31 81 ASN A C 1
ATOM 632 O O . ASN A 1 81 ? -8.495 -1.952 10.195 1.00 89.31 81 ASN A O 1
ATOM 636 N N . PRO A 1 82 ? -7.204 -3.577 11.044 1.00 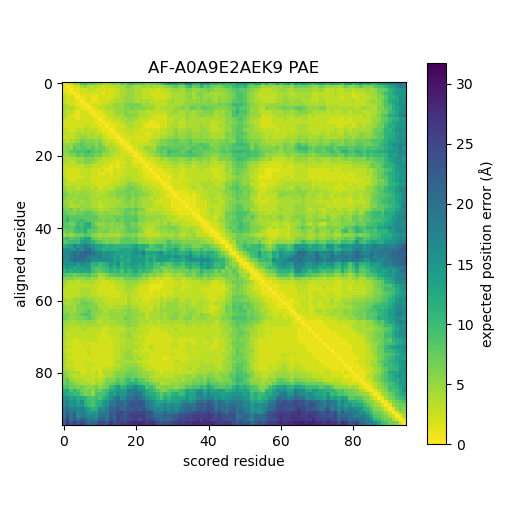88.25 82 PRO A N 1
ATOM 637 C CA . PRO A 1 82 ? -7.698 -3.397 12.410 1.00 88.25 82 PRO A CA 1
ATOM 638 C C . PRO A 1 82 ? -7.387 -2.003 12.974 1.00 88.25 82 PRO A C 1
ATOM 640 O O . PRO A 1 82 ? -8.261 -1.366 13.566 1.00 88.25 82 PRO A O 1
ATOM 643 N N . LEU A 1 83 ? -6.181 -1.490 12.706 1.00 87.50 83 LEU A N 1
ATOM 644 C CA . LEU A 1 83 ? -5.689 -0.183 13.165 1.00 87.50 83 LEU A CA 1
ATOM 645 C C . LEU A 1 83 ? -6.291 0.986 12.373 1.00 87.50 83 LEU A C 1
ATOM 647 O O . LEU A 1 83 ? -6.390 2.116 12.859 1.00 87.50 83 LEU A O 1
ATOM 651 N N . ALA A 1 84 ? -6.719 0.724 11.140 1.00 84.62 84 ALA A N 1
ATOM 652 C CA . ALA A 1 84 ? -7.310 1.719 10.272 1.00 84.62 84 ALA A CA 1
ATOM 653 C C . ALA A 1 84 ? -8.607 2.302 10.863 1.00 84.62 84 ALA A C 1
ATOM 655 O O . ALA A 1 84 ? -9.561 1.596 11.202 1.00 84.62 84 ALA A O 1
ATOM 656 N N . LYS A 1 85 ? -8.698 3.636 10.910 1.00 79.31 85 LYS A N 1
ATOM 657 C CA . LYS A 1 85 ? -9.953 4.327 11.243 1.00 79.31 85 LYS A CA 1
ATOM 658 C C . LYS A 1 85 ? -10.945 4.182 10.087 1.00 79.31 85 LYS A C 1
ATOM 660 O O . LYS A 1 85 ? -10.581 4.426 8.928 1.00 79.31 85 LYS A O 1
ATOM 665 N N . LYS A 1 86 ? -12.196 3.814 10.400 1.00 75.31 86 LYS A N 1
ATOM 666 C CA . LYS A 1 86 ? -13.303 3.854 9.430 1.00 75.31 86 LYS A CA 1
ATOM 667 C C . LYS A 1 86 ? -13.465 5.291 8.932 1.00 75.31 86 LYS A C 1
ATOM 669 O O . LYS A 1 86 ? -13.435 6.236 9.723 1.00 75.31 86 LYS A O 1
ATOM 674 N N . SER A 1 87 ? -13.617 5.469 7.622 1.00 68.88 87 SER A N 1
ATOM 675 C CA . SER A 1 87 ? -13.933 6.782 7.060 1.00 68.88 87 SER A CA 1
ATOM 676 C C . SER A 1 87 ? -15.296 7.233 7.580 1.00 68.88 87 SER A C 1
ATOM 678 O O . SER A 1 87 ? -16.246 6.447 7.577 1.00 68.88 87 SER A O 1
ATOM 680 N N . LYS A 1 88 ? -15.415 8.496 8.008 1.00 66.19 88 LYS A N 1
ATOM 681 C CA . LYS A 1 88 ? -16.715 9.067 8.383 1.00 66.19 88 LYS A CA 1
ATOM 682 C C . LYS A 1 88 ? -17.659 8.921 7.186 1.00 66.19 88 LYS A C 1
ATOM 684 O O . LYS A 1 88 ? -17.337 9.405 6.100 1.00 66.19 88 LYS A O 1
ATOM 689 N N . LYS A 1 89 ? -18.807 8.255 7.368 1.00 62.47 89 LYS A N 1
ATOM 690 C CA . LYS A 1 89 ? -19.845 8.209 6.328 1.00 62.47 89 LYS A CA 1
ATOM 691 C C . LYS A 1 89 ? -20.211 9.650 5.979 1.00 62.47 89 LYS A C 1
ATOM 693 O O . LYS A 1 89 ? -20.544 10.435 6.867 1.00 62.47 89 LYS A O 1
ATOM 698 N N . ARG A 1 90 ? -20.116 10.013 4.697 1.00 62.34 90 ARG A N 1
ATOM 699 C CA . ARG A 1 90 ? -20.602 11.313 4.224 1.00 62.34 90 ARG A CA 1
ATOM 700 C C . ARG A 1 90 ? -22.094 11.374 4.546 1.00 62.34 90 ARG A C 1
ATOM 702 O O . ARG A 1 90 ? -22.845 10.505 4.106 1.00 62.34 90 ARG A O 1
ATOM 709 N N . ALA A 1 91 ? -22.508 12.363 5.336 1.00 62.56 91 ALA A N 1
ATOM 710 C CA . ALA A 1 91 ? -23.924 12.616 5.560 1.00 62.56 91 ALA A CA 1
ATOM 711 C C . ALA A 1 91 ? -24.582 12.835 4.191 1.00 62.56 91 ALA A C 1
ATOM 713 O O . ALA A 1 91 ? -24.098 13.650 3.400 1.00 62.56 91 ALA A O 1
ATOM 714 N N . LYS A 1 92 ? -25.638 12.071 3.883 1.00 58.53 92 LYS A N 1
ATOM 715 C CA . LYS A 1 92 ? -26.444 12.315 2.684 1.00 58.53 92 LYS A CA 1
ATOM 716 C C . LYS A 1 92 ? -26.949 13.756 2.778 1.00 58.53 92 LYS A C 1
ATOM 718 O O . LYS A 1 92 ? -27.691 14.073 3.706 1.00 58.53 92 LYS A O 1
ATOM 723 N N . LYS A 1 93 ? -26.540 14.627 1.847 1.00 53.97 93 LYS A N 1
ATOM 724 C CA . LYS A 1 93 ? -27.270 15.880 1.622 1.00 53.97 93 LYS A CA 1
ATOM 725 C C . LYS A 1 93 ? -28.697 15.459 1.274 1.00 53.97 93 LYS A C 1
ATOM 727 O O . LYS A 1 93 ? -28.873 14.700 0.324 1.00 53.97 93 LYS A O 1
ATOM 732 N N . LYS A 1 94 ? -29.674 15.867 2.088 1.00 55.44 94 LYS A N 1
ATOM 733 C CA . LYS A 1 94 ? -31.081 15.788 1.692 1.00 55.44 94 LYS A CA 1
ATOM 734 C C . LYS A 1 94 ? -31.208 16.636 0.421 1.00 55.44 94 LYS A C 1
ATOM 736 O O . LYS A 1 94 ? -30.818 17.804 0.456 1.00 55.44 94 LYS A O 1
ATOM 741 N N . SER A 1 95 ? -31.593 15.996 -0.683 1.00 63.59 95 SER A N 1
ATOM 742 C CA . SER A 1 95 ? -32.087 16.680 -1.882 1.00 63.59 95 SER A CA 1
ATOM 743 C C . SER A 1 95 ? -33.432 17.321 -1.593 1.00 63.59 95 SER A C 1
ATOM 745 O O . SER A 1 95 ? -34.144 16.786 -0.711 1.00 63.59 95 SER A O 1
#

pLDDT: mean 82.28, std 11.04, range [53.53, 92.88]

Nearest PDB structures (foldseek):
  2fki-assembly1_A  TM=6.715E-01  e=9.944E-03  Escherichia coli
  2kfp-assembly1_A  TM=6.849E-01  e=4.309E-02  Pseudomonas syringae pv. tomato
  2a1v-assembly1_A  TM=6.004E-01  e=5.884E-01  Deinococcus radiodurans
  2duv-assembly1_A  TM=4.180E-01  e=3.087E+00  Homo sapiens
  1zt2-assembly1_B  TM=3.058E-01  e=2.897E+00  Saccharolobus solfataricus

Secondary structure (DSSP, 8-state):
--EEEETTEEEEEEEE-TTT--EEEEE---HHHHHHHTTSTTEE---TTSS--TT-EEE-GGGSSSHHHHHHHHHHHHHHTTTSPPPPPPPPPP-

Solvent-accessible surface area (backbone atoms only — not comparable to full-atom values): 5457 Å² total; per-residue (Å²): 109,54,77,42,69,55,97,83,23,79,27,39,31,40,37,62,42,85,86,81,67,45,60,30,40,39,27,32,37,35,51,69,54,35,68,73,39,53,82,40,74,34,45,42,80,58,66,87,77,84,56,69,62,82,22,48,40,31,28,36,56,79,31,45,72,43,72,66,43,40,47,50,48,50,52,42,6,58,72,28,47,81,77,50,77,65,71,81,77,77,75,76,76,82,126

Foldseek 3Di:
DAFDDDPLHTAKDWDADPVVRFIKIKGQQFQVVLVVCVPPPQWDFPPPPVDGDGRITIGTCRQPVDPVSVVVRSVSSVVCNVVDDNDDPDDPDDD